Protein AF-A0A6B1YJ61-F1 (afdb_monomer)

pLDDT: mean 75.68, std 17.27, range [42.59, 95.38]

Foldseek 3Di:
DDKDWDWDADPVVRDIDIDIDDDPDPVRVVVVCCVVPPCPCVVVVVVPPPPPPPPPPPD

Organism: Pseudomonas aeruginosa (NCBI:txid287)

Solvent-accessible surface area (backbone atoms only — not comparable to full-atom values): 3880 Å² total; per-residue (Å²): 122,45,82,46,77,50,73,46,68,44,78,92,77,67,47,73,48,77,47,77,49,78,26,83,45,71,68,55,43,51,55,52,42,36,72,77,35,79,58,68,56,51,83,43,64,82,55,57,89,76,60,84,83,70,79,76,78,86,124

Nearest PDB structures (foldseek):
  2b9d-assembly2_B-3  TM=5.490E-01  e=3.113E+00  Human papillomavirus type 1a
  5obv-assembly1_A  TM=4.034E-01  e=3.333E+00  Mycoplasmoides genitalium G37
  4v77-assembly1_BX  TM=3.554E-01  e=5.761E+00  Escherichia coli K-12
  8oou-assembly1_A  TM=3.292E-01  e=9.298E+00  Respiratory syncytial virus

Radius of gyration: 12.74 Å; Cα contacts (8 Å, |Δi|>4): 55; chains: 1; bounding box: 27×23×30 Å

Mean predicted aligned error: 9.44 Å

Secondary structure (DSSP, 8-state):
-EEEEEEEEETTTTEEEEEEEEESSHHHHHHHHHHHSTTTTHHHHTTTTT-TT------

Sequence (59 aa):
MRTYILSMTILHTQQKTIFRCEATTFSEAIDKAEKAHPGFFAVLINSLPREQNNATVNR

Structure (mmCIF, N/CA/C/O backbone):
data_AF-A0A6B1YJ61-F1
#
_entry.id   AF-A0A6B1YJ61-F1
#
loop_
_atom_site.group_PDB
_atom_site.id
_atom_site.type_symbol
_atom_site.label_atom_id
_atom_site.label_alt_id
_atom_site.label_comp_id
_atom_site.label_asym_id
_atom_site.label_entity_id
_atom_site.label_seq_id
_atom_site.pdbx_PDB_ins_code
_atom_site.Cartn_x
_atom_site.Cartn_y
_atom_site.Cartn_z
_atom_site.occupancy
_atom_site.B_iso_or_equiv
_atom_site.auth_seq_id
_atom_site.auth_comp_id
_atom_site.auth_asym_id
_atom_site.auth_atom_id
_atom_site.pdbx_PDB_model_num
ATOM 1 N N . MET A 1 1 ? -8.986 8.619 12.755 1.00 80.69 1 MET A N 1
ATOM 2 C CA . MET A 1 1 ? -8.750 8.390 11.313 1.00 80.69 1 MET A CA 1
ATOM 3 C C . MET A 1 1 ? -7.665 9.332 10.838 1.00 80.69 1 MET A C 1
ATOM 5 O O . MET A 1 1 ? -7.641 10.473 11.287 1.00 80.69 1 MET A O 1
ATOM 9 N N . ARG A 1 2 ? -6.751 8.859 9.992 1.00 89.69 2 ARG A N 1
ATOM 10 C CA . ARG A 1 2 ? -5.705 9.675 9.366 1.00 89.69 2 ARG A CA 1
ATOM 11 C C . ARG A 1 2 ? -5.670 9.365 7.874 1.00 89.69 2 ARG A C 1
ATOM 13 O O . ARG A 1 2 ? -5.941 8.236 7.467 1.00 89.69 2 ARG A O 1
ATOM 20 N N . THR A 1 3 ? -5.328 10.359 7.066 1.00 93.88 3 THR A N 1
ATOM 21 C CA . THR A 1 3 ? -5.027 10.142 5.652 1.00 93.88 3 THR A CA 1
ATOM 22 C C . THR A 1 3 ? -3.595 9.639 5.523 1.00 93.88 3 THR A C 1
ATOM 24 O O . THR A 1 3 ? -2.664 10.282 6.003 1.00 93.88 3 THR A O 1
ATOM 27 N N . TYR A 1 4 ? -3.426 8.508 4.849 1.00 91.75 4 TYR A N 1
ATOM 28 C CA . TYR A 1 4 ? -2.136 7.938 4.493 1.00 91.75 4 TYR A CA 1
ATOM 29 C C . TYR A 1 4 ? -1.894 8.120 2.997 1.00 91.75 4 TYR A C 1
ATOM 31 O O . TYR A 1 4 ? -2.802 7.948 2.180 1.00 91.75 4 TYR A O 1
ATOM 39 N N . ILE A 1 5 ? -0.656 8.467 2.652 1.00 92.19 5 ILE A N 1
ATOM 40 C CA . ILE A 1 5 ? -0.168 8.522 1.276 1.00 92.19 5 ILE A CA 1
ATOM 41 C C . ILE A 1 5 ? 0.979 7.520 1.190 1.00 92.19 5 ILE A C 1
ATOM 43 O O . ILE A 1 5 ? 2.024 7.709 1.807 1.00 92.19 5 ILE A O 1
ATOM 47 N N . LEU A 1 6 ? 0.758 6.439 0.455 1.00 88.19 6 LEU A N 1
ATOM 48 C CA . LEU A 1 6 ? 1.718 5.375 0.207 1.00 88.19 6 LEU A CA 1
ATOM 49 C C . LEU A 1 6 ? 2.279 5.580 -1.196 1.00 88.19 6 LEU A C 1
ATOM 51 O O . LEU A 1 6 ? 1.522 5.638 -2.161 1.00 88.19 6 LEU A O 1
ATOM 55 N N . SER A 1 7 ? 3.594 5.721 -1.326 1.00 86.31 7 SER A N 1
ATOM 56 C CA . SER A 1 7 ? 4.247 5.868 -2.627 1.00 86.31 7 SER A CA 1
ATOM 57 C C . SER A 1 7 ? 5.312 4.803 -2.820 1.00 86.31 7 SER A C 1
ATOM 59 O O . SER A 1 7 ? 6.214 4.698 -1.990 1.00 86.31 7 SER A O 1
ATOM 61 N N . MET A 1 8 ? 5.247 4.078 -3.933 1.00 84.69 8 MET A N 1
ATOM 62 C CA . MET A 1 8 ? 6.301 3.171 -4.369 1.00 84.69 8 MET A CA 1
ATOM 63 C C . MET A 1 8 ? 6.951 3.718 -5.636 1.00 84.69 8 MET A C 1
ATOM 65 O O . MET A 1 8 ? 6.258 4.095 -6.579 1.00 84.69 8 MET A O 1
ATOM 69 N N . THR A 1 9 ? 8.281 3.731 -5.658 1.00 82.88 9 THR A N 1
ATOM 70 C CA . THR A 1 9 ? 9.069 4.110 -6.833 1.00 82.88 9 THR A CA 1
ATOM 71 C C . THR A 1 9 ? 10.004 2.964 -7.186 1.00 82.88 9 THR A C 1
ATOM 73 O O . THR A 1 9 ? 10.845 2.578 -6.377 1.00 82.88 9 THR A O 1
ATOM 76 N N . ILE A 1 10 ? 9.884 2.432 -8.397 1.00 79.94 10 ILE A N 1
ATOM 77 C CA . ILE A 1 10 ? 10.801 1.430 -8.937 1.00 79.94 10 ILE A CA 1
ATOM 78 C C . ILE A 1 10 ? 11.940 2.187 -9.618 1.00 79.94 10 ILE A C 1
ATOM 80 O O . ILE A 1 10 ? 11.764 2.731 -10.703 1.00 79.94 10 ILE A O 1
ATOM 84 N N . LEU A 1 11 ? 13.113 2.244 -8.984 1.00 79.62 11 LEU A N 1
ATOM 85 C CA . LEU A 1 11 ? 14.234 3.073 -9.456 1.00 79.62 11 LEU A CA 1
ATOM 86 C C . LEU A 1 11 ? 14.737 2.678 -10.852 1.00 79.62 11 LEU A C 1
ATOM 88 O O . LEU A 1 11 ? 15.046 3.550 -11.656 1.00 79.62 11 LEU A O 1
ATOM 92 N N . HIS A 1 12 ? 14.768 1.378 -11.160 1.00 78.19 12 HIS A N 1
ATOM 93 C CA . HIS A 1 12 ? 15.239 0.871 -12.452 1.00 78.19 12 HIS A CA 1
ATOM 94 C C . HIS A 1 12 ? 14.345 1.302 -13.627 1.00 78.19 12 HIS A C 1
ATOM 96 O O . HIS A 1 12 ? 14.838 1.584 -14.713 1.00 78.19 12 HIS A O 1
ATOM 102 N N . THR A 1 13 ? 13.027 1.352 -13.422 1.00 83.50 13 THR A N 1
ATOM 103 C CA . THR A 1 13 ? 12.053 1.703 -14.471 1.00 83.50 13 THR A CA 1
ATOM 104 C C . THR A 1 13 ? 11.523 3.127 -14.339 1.00 83.50 13 THR A C 1
ATOM 106 O O . THR A 1 13 ? 10.725 3.558 -15.166 1.00 83.50 13 THR A O 1
ATOM 109 N N . GLN A 1 14 ? 11.921 3.840 -13.281 1.00 80.75 14 GLN A N 1
ATOM 110 C CA . GLN A 1 14 ? 11.375 5.132 -12.852 1.00 80.75 14 GLN A CA 1
ATOM 111 C C . GLN A 1 14 ? 9.848 5.141 -12.660 1.00 80.75 14 GLN A C 1
ATOM 113 O O . GLN A 1 14 ? 9.232 6.204 -12.570 1.00 80.75 14 GLN A O 1
ATOM 118 N N . GLN A 1 15 ? 9.211 3.971 -12.566 1.00 80.12 15 GLN A N 1
ATOM 119 C CA . GLN A 1 15 ? 7.773 3.887 -12.348 1.00 80.12 15 GLN A CA 1
ATOM 120 C C . GLN A 1 15 ? 7.438 4.322 -10.928 1.00 80.12 15 GLN A C 1
ATOM 122 O O . GLN A 1 15 ? 8.021 3.827 -9.964 1.00 80.12 15 GLN A O 1
ATOM 127 N N . LYS A 1 16 ? 6.468 5.225 -10.802 1.00 84.69 16 LYS A N 1
ATOM 128 C CA . LYS A 1 16 ? 5.972 5.723 -9.522 1.00 84.69 16 LYS A CA 1
ATOM 129 C C . LYS A 1 16 ? 4.488 5.418 -9.395 1.00 84.69 16 LYS A C 1
ATOM 131 O O . LYS A 1 16 ? 3.698 5.845 -10.231 1.00 84.69 16 LYS A O 1
ATOM 136 N N . THR A 1 17 ? 4.115 4.760 -8.307 1.00 83.75 17 THR A N 1
ATOM 137 C CA . THR A 1 17 ? 2.719 4.505 -7.947 1.00 83.75 17 THR A CA 1
ATOM 138 C C . THR A 1 17 ? 2.427 5.191 -6.625 1.00 83.75 17 THR A C 1
ATOM 140 O O . THR A 1 17 ? 3.202 5.075 -5.676 1.00 83.75 17 THR A O 1
ATOM 143 N N . ILE A 1 18 ? 1.329 5.941 -6.562 1.00 88.75 18 ILE A N 1
ATOM 144 C CA . ILE A 1 18 ? 0.886 6.634 -5.352 1.00 88.75 18 ILE A CA 1
ATOM 145 C C . ILE A 1 18 ? -0.517 6.145 -5.025 1.00 88.75 18 ILE A C 1
ATOM 147 O O . ILE A 1 18 ? -1.402 6.187 -5.873 1.00 88.75 18 ILE A O 1
ATOM 151 N N . PHE A 1 19 ? -0.719 5.734 -3.783 1.00 89.62 19 PHE A N 1
ATOM 152 C CA . PHE A 1 19 ? -2.005 5.341 -3.245 1.00 89.62 19 PHE A CA 1
ATOM 153 C C . PHE A 1 19 ? -2.342 6.207 -2.034 1.00 89.62 19 PHE A C 1
ATOM 155 O O . PHE A 1 19 ? -1.539 6.362 -1.115 1.00 89.62 19 PHE A O 1
ATOM 162 N N . ARG A 1 20 ? -3.540 6.791 -2.031 1.00 92.81 20 ARG A N 1
ATOM 163 C CA . ARG A 1 20 ? -4.038 7.622 -0.933 1.00 92.81 20 ARG A CA 1
ATOM 164 C C . ARG A 1 20 ? -5.285 6.975 -0.353 1.00 92.81 20 ARG A C 1
ATOM 166 O O . ARG A 1 20 ? -6.233 6.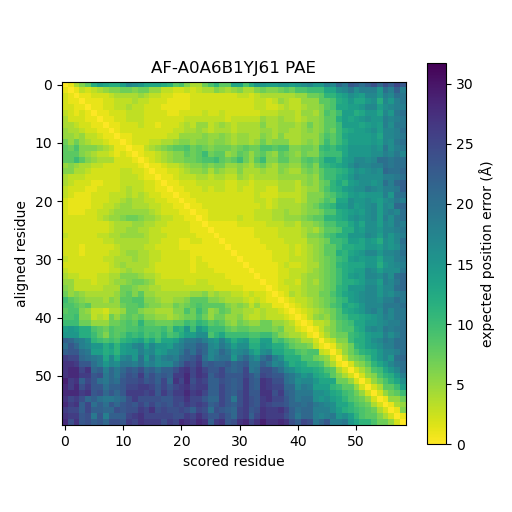720 -1.086 1.00 92.81 20 ARG A O 1
ATOM 173 N N . CYS A 1 21 ? -5.305 6.765 0.958 1.00 92.31 21 CYS A N 1
ATOM 174 C CA . CYS A 1 21 ? -6.486 6.252 1.645 1.00 92.31 21 CYS A CA 1
ATOM 175 C C . CYS A 1 21 ? -6.622 6.822 3.055 1.00 92.31 21 CYS A C 1
ATOM 177 O O . CYS A 1 21 ? -5.676 7.365 3.627 1.00 92.31 21 CYS A O 1
ATOM 179 N N . GLU A 1 22 ? -7.812 6.688 3.626 1.00 95.38 22 GLU A N 1
ATOM 180 C CA . GLU A 1 22 ? -8.029 6.906 5.051 1.00 95.38 22 GLU A CA 1
A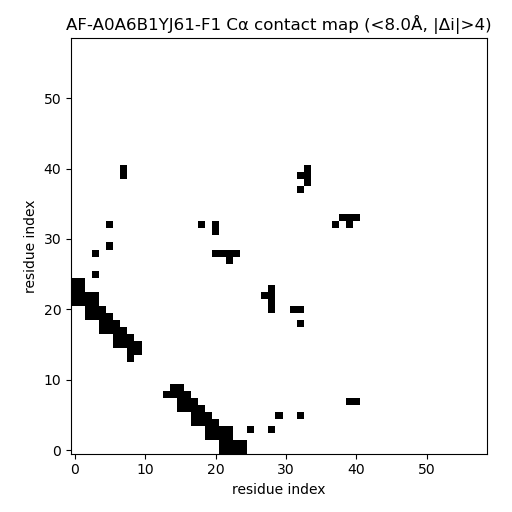TOM 181 C C . GLU A 1 22 ? -7.914 5.579 5.791 1.00 95.38 22 GLU A C 1
ATOM 183 O O . GLU A 1 22 ? -8.507 4.576 5.385 1.00 95.38 22 GLU A O 1
ATOM 188 N N . ALA A 1 23 ? -7.159 5.573 6.884 1.00 92.56 23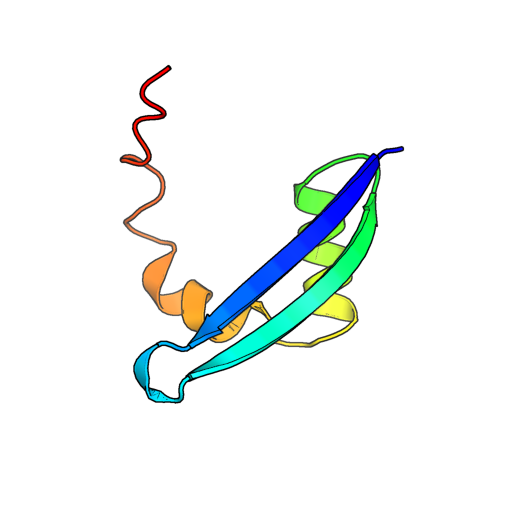 ALA A N 1
ATOM 189 C CA . ALA A 1 23 ? -6.995 4.410 7.741 1.00 92.56 23 ALA A CA 1
ATOM 190 C C . ALA A 1 23 ? -6.824 4.835 9.203 1.00 92.56 23 ALA A C 1
ATOM 192 O O . ALA A 1 23 ? -6.523 5.991 9.528 1.00 92.56 23 ALA A O 1
ATOM 193 N N . THR A 1 24 ? -7.052 3.895 10.108 1.00 92.50 24 THR A N 1
ATOM 194 C CA . THR A 1 24 ? -6.869 4.082 11.550 1.00 92.50 24 THR A CA 1
ATOM 195 C C . THR A 1 24 ? -5.427 3.797 11.953 1.00 92.50 24 THR A C 1
ATOM 197 O O . THR A 1 24 ? -4.903 4.439 12.862 1.00 92.50 24 THR A O 1
ATOM 200 N N . THR A 1 25 ? -4.776 2.873 11.242 1.00 90.50 25 THR A N 1
ATOM 201 C CA . THR A 1 25 ? -3.382 2.468 11.452 1.00 90.50 25 THR A CA 1
ATOM 202 C C . THR A 1 25 ? -2.618 2.411 10.129 1.00 90.50 25 THR A C 1
ATOM 204 O O . THR A 1 25 ? -3.214 2.373 9.053 1.00 90.50 25 THR A O 1
ATOM 207 N N . PHE A 1 26 ? -1.285 2.382 10.207 1.00 84.25 26 PHE A N 1
ATOM 208 C CA . PHE A 1 26 ? -0.440 2.190 9.028 1.00 84.25 26 PHE A CA 1
ATOM 209 C C . PHE A 1 26 ? -0.652 0.807 8.396 1.00 84.25 26 PHE A C 1
ATOM 211 O O . PHE A 1 26 ? -0.804 0.724 7.183 1.00 84.25 26 PHE A O 1
ATOM 218 N N . SER A 1 27 ? -0.747 -0.255 9.203 1.00 87.69 27 SER A N 1
ATOM 219 C CA . SER A 1 27 ? -1.005 -1.616 8.709 1.00 87.69 27 SER A CA 1
ATOM 220 C C . SER A 1 27 ? -2.315 -1.702 7.927 1.00 87.69 27 SER A C 1
ATOM 222 O O . SER A 1 27 ? -2.353 -2.266 6.842 1.00 87.69 27 SER A O 1
ATOM 224 N N . GLU A 1 28 ? -3.369 -1.044 8.412 1.00 90.56 28 GLU A N 1
ATOM 225 C CA . GLU A 1 28 ? -4.644 -0.979 7.693 1.00 90.56 28 GLU A CA 1
ATOM 226 C C . GLU A 1 28 ? -4.517 -0.224 6.352 1.00 90.56 28 GLU A C 1
ATOM 228 O O . GLU A 1 28 ? -5.170 -0.585 5.373 1.00 90.56 28 GLU A O 1
ATOM 233 N N . ALA A 1 29 ? -3.666 0.807 6.271 1.00 90.44 29 ALA A N 1
ATOM 234 C CA . ALA A 1 29 ? -3.385 1.497 5.011 1.00 90.44 29 ALA A CA 1
ATOM 235 C C . ALA A 1 29 ? -2.642 0.594 4.008 1.00 90.44 29 ALA A C 1
ATOM 237 O O . ALA A 1 29 ? -2.943 0.646 2.815 1.00 90.44 29 ALA A O 1
ATOM 238 N N . ILE A 1 30 ? -1.714 -0.245 4.486 1.00 88.50 30 ILE A N 1
ATOM 239 C CA . ILE A 1 30 ? -1.005 -1.250 3.675 1.00 88.50 30 ILE A CA 1
ATOM 240 C C . ILE A 1 30 ? -1.989 -2.289 3.129 1.00 88.50 30 ILE A C 1
ATOM 242 O O . ILE A 1 30 ? -2.017 -2.514 1.921 1.00 88.50 30 ILE A O 1
ATOM 246 N N . ASP A 1 31 ? -2.858 -2.843 3.978 1.00 89.56 31 ASP A N 1
ATOM 247 C CA . ASP A 1 31 ? -3.875 -3.815 3.557 1.00 89.56 31 ASP A CA 1
ATOM 248 C C . ASP A 1 31 ? -4.830 -3.225 2.508 1.00 89.56 31 ASP A C 1
ATOM 250 O O . ASP A 1 31 ? -5.227 -3.897 1.553 1.00 89.56 31 ASP A O 1
ATOM 254 N N . LYS A 1 32 ? -5.203 -1.948 2.668 1.00 91.12 32 LYS A N 1
ATOM 255 C CA . LYS A 1 32 ? -6.024 -1.216 1.692 1.00 91.12 32 LYS 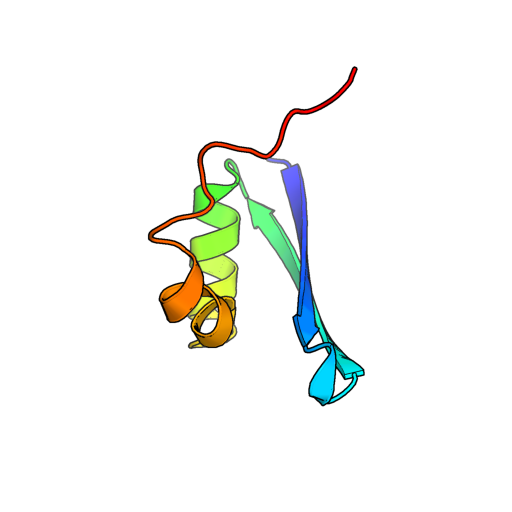A CA 1
ATOM 256 C C . LYS A 1 32 ? -5.297 -1.023 0.362 1.00 91.12 32 LYS A C 1
ATOM 258 O O . LYS A 1 32 ? -5.928 -1.172 -0.683 1.00 91.12 32 LYS A O 1
ATOM 263 N N . ALA A 1 33 ? -4.001 -0.722 0.393 1.00 89.25 33 ALA A N 1
ATOM 264 C CA . ALA A 1 33 ? -3.192 -0.578 -0.812 1.00 89.25 33 ALA A CA 1
ATOM 265 C C . ALA A 1 33 ? -3.021 -1.910 -1.558 1.00 89.25 33 ALA A C 1
ATOM 267 O O . ALA A 1 33 ? -3.220 -1.935 -2.767 1.00 89.25 33 ALA A O 1
ATOM 268 N N . GLU A 1 34 ? -2.752 -3.015 -0.856 1.00 87.00 34 GLU A N 1
ATOM 269 C CA . GLU A 1 34 ? -2.648 -4.353 -1.466 1.00 87.00 34 GLU A CA 1
ATOM 270 C C . GLU A 1 34 ? -3.970 -4.828 -2.074 1.00 87.00 34 GLU A C 1
ATOM 272 O O . GLU A 1 34 ? -3.991 -5.403 -3.159 1.00 87.00 34 GLU A O 1
ATOM 277 N N . LYS A 1 35 ? -5.107 -4.550 -1.425 1.00 87.88 35 LYS A N 1
ATOM 278 C CA . LYS A 1 35 ? -6.422 -4.883 -1.997 1.00 87.88 35 LYS A CA 1
ATOM 279 C C . LYS A 1 35 ? -6.745 -4.068 -3.249 1.00 87.88 35 LYS A C 1
ATOM 281 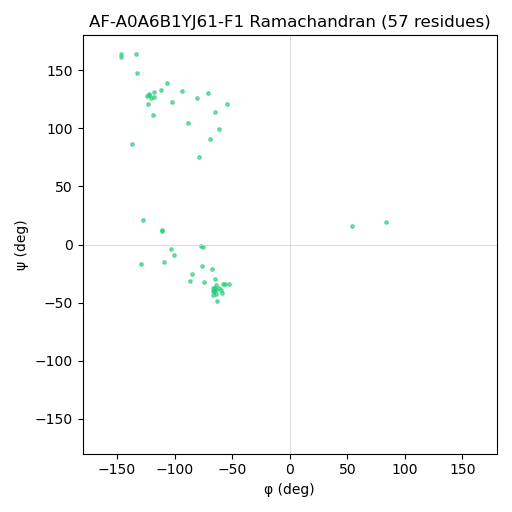O O . LYS A 1 35 ? -7.340 -4.605 -4.179 1.00 87.88 35 LYS A O 1
ATOM 286 N N . ALA A 1 36 ? -6.399 -2.779 -3.264 1.00 86.44 36 ALA A N 1
ATOM 287 C CA . ALA A 1 36 ? -6.652 -1.898 -4.405 1.00 86.44 36 ALA A CA 1
ATOM 288 C C . ALA A 1 36 ? -5.690 -2.161 -5.574 1.00 86.44 36 ALA A C 1
ATOM 290 O O . ALA A 1 36 ? -6.060 -2.017 -6.738 1.00 86.44 36 ALA A O 1
ATOM 291 N N . HIS A 1 37 ? -4.462 -2.559 -5.255 1.00 82.94 37 HIS A N 1
ATOM 292 C CA . HIS A 1 37 ? -3.396 -2.825 -6.204 1.00 82.94 37 HIS A CA 1
ATOM 293 C C . HIS A 1 37 ? -2.680 -4.114 -5.782 1.00 82.94 37 HIS A C 1
ATOM 295 O O . HIS A 1 37 ? -1.686 -4.045 -5.062 1.00 82.94 37 HIS A O 1
ATOM 301 N N . PRO A 1 38 ? -3.167 -5.293 -6.203 1.00 80.81 38 PRO A N 1
ATOM 302 C CA . PRO A 1 38 ? -2.526 -6.557 -5.860 1.00 80.81 38 PRO A CA 1
ATOM 303 C C . PRO A 1 38 ? -1.051 -6.549 -6.261 1.00 80.81 38 PRO A C 1
ATOM 305 O O . PRO A 1 38 ? -0.719 -6.354 -7.432 1.00 80.81 38 PRO A O 1
ATOM 308 N N . GLY A 1 39 ? -0.164 -6.732 -5.284 1.00 75.81 39 GLY A N 1
ATOM 309 C CA . GLY A 1 39 ? 1.276 -6.661 -5.496 1.00 75.81 39 GLY A CA 1
ATOM 310 C C . GLY A 1 39 ? 1.852 -5.246 -5.460 1.00 75.81 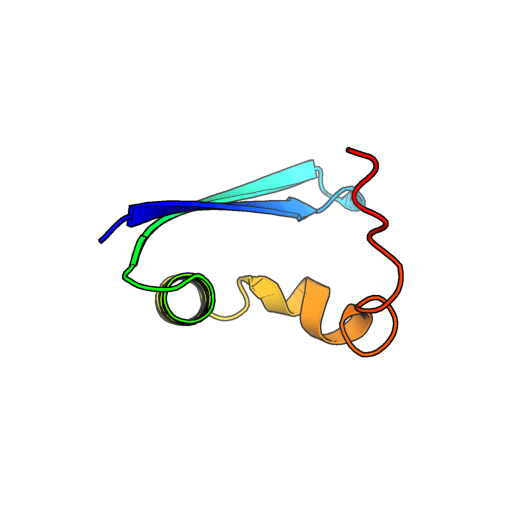39 GLY A C 1
ATOM 311 O O . GLY A 1 39 ? 2.976 -5.042 -5.925 1.00 75.81 39 GLY A O 1
ATOM 312 N N . PHE A 1 40 ? 1.137 -4.282 -4.869 1.00 76.1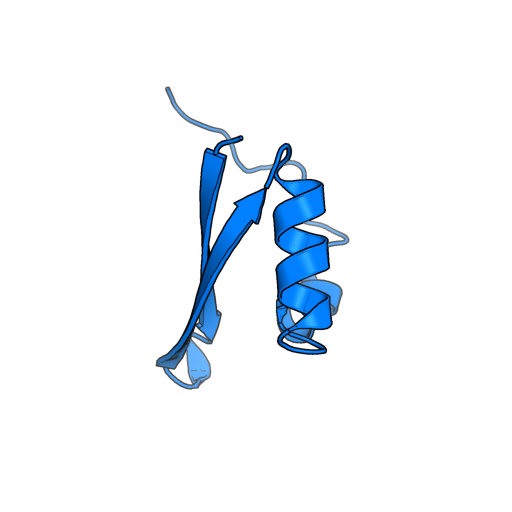2 40 PHE A N 1
ATOM 313 C CA . PHE A 1 40 ? 1.641 -2.929 -4.619 1.00 76.12 40 PHE A CA 1
ATOM 314 C C . PHE A 1 40 ? 2.972 -2.950 -3.872 1.00 76.12 40 PHE A C 1
ATOM 316 O O . PHE A 1 40 ? 3.825 -2.116 -4.144 1.00 76.12 40 PHE A O 1
ATOM 323 N N . PHE A 1 41 ? 3.181 -3.914 -2.975 1.00 74.56 41 PHE A N 1
ATOM 324 C CA . PHE A 1 41 ? 4.447 -4.132 -2.285 1.00 74.56 41 PHE A CA 1
ATOM 325 C C . PHE A 1 41 ? 5.142 -5.427 -2.727 1.00 74.56 41 PHE A C 1
ATOM 327 O O . PHE A 1 41 ? 6.131 -5.809 -2.111 1.00 74.56 41 PHE A O 1
ATOM 334 N N . ALA A 1 42 ? 4.715 -6.099 -3.806 1.00 72.00 42 ALA A N 1
ATOM 335 C CA . ALA A 1 42 ? 5.316 -7.368 -4.249 1.00 72.00 42 ALA A CA 1
ATOM 336 C C . ALA A 1 42 ? 6.818 -7.252 -4.551 1.00 72.00 42 ALA A C 1
ATOM 338 O O . ALA A 1 42 ? 7.582 -8.173 -4.269 1.00 72.00 42 ALA A O 1
ATOM 339 N N . VAL A 1 43 ? 7.256 -6.094 -5.057 1.00 65.69 43 VAL A N 1
ATOM 340 C CA . VAL A 1 43 ? 8.682 -5.788 -5.278 1.00 65.69 43 VAL A CA 1
ATOM 341 C C . VAL A 1 43 ? 9.454 -5.734 -3.953 1.00 65.69 43 VAL A C 1
ATOM 343 O O . VAL A 1 43 ? 10.631 -6.079 -3.909 1.00 65.69 43 VAL A O 1
ATOM 346 N N . LEU A 1 44 ? 8.781 -5.347 -2.868 1.00 64.12 44 LEU A N 1
ATOM 347 C CA . LEU A 1 44 ? 9.338 -5.295 -1.522 1.00 64.12 44 LEU A CA 1
ATOM 348 C C . LEU A 1 44 ? 9.253 -6.648 -0.798 1.00 64.12 44 LEU A C 1
ATOM 350 O O . LEU A 1 44 ? 10.089 -6.913 0.051 1.00 64.12 44 LEU A O 1
ATOM 354 N N . ILE A 1 45 ? 8.325 -7.554 -1.133 1.00 60.34 45 ILE A N 1
ATOM 355 C CA . ILE A 1 45 ? 8.196 -8.867 -0.455 1.00 60.34 45 ILE A CA 1
ATOM 356 C C . ILE A 1 45 ? 9.508 -9.673 -0.502 1.00 60.34 45 ILE A C 1
ATOM 358 O O . ILE A 1 45 ? 9.860 -10.329 0.478 1.00 60.34 45 ILE A O 1
ATOM 362 N N . ASN A 1 46 ? 10.282 -9.558 -1.586 1.00 54.12 46 ASN A N 1
ATOM 363 C CA . ASN A 1 46 ? 11.595 -10.205 -1.702 1.00 54.12 46 ASN A CA 1
ATOM 364 C C . ASN A 1 46 ? 12.717 -9.505 -0.903 1.00 54.12 46 ASN A C 1
ATOM 366 O O .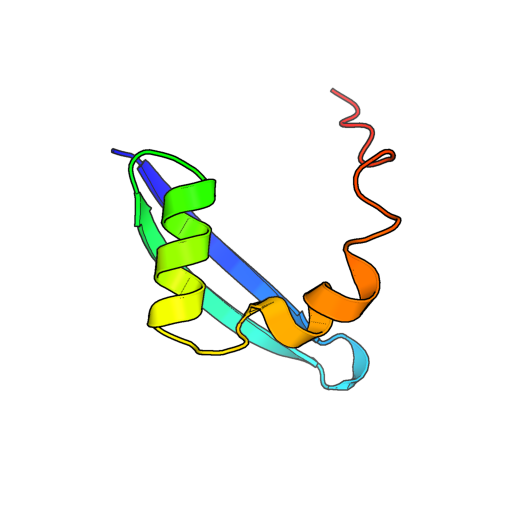 ASN A 1 46 ? 13.746 -10.125 -0.643 1.00 54.12 46 ASN A O 1
ATOM 370 N N . SER A 1 47 ? 12.551 -8.238 -0.508 1.00 52.94 47 SER A N 1
ATOM 371 C CA . SER A 1 47 ? 13.549 -7.437 0.228 1.00 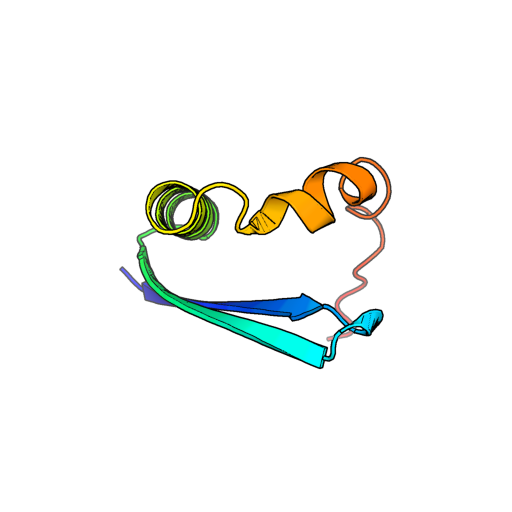52.94 47 SER A CA 1
ATOM 372 C C . SER A 1 47 ? 13.180 -7.156 1.693 1.00 52.94 47 SER A C 1
ATOM 374 O O . SER A 1 47 ? 14.045 -6.829 2.506 1.00 52.94 47 SER A O 1
ATOM 376 N N . LEU A 1 48 ? 11.921 -7.359 2.077 1.00 53.78 48 LEU A N 1
ATOM 377 C CA . LEU A 1 48 ? 11.410 -7.154 3.430 1.00 53.78 48 LEU A CA 1
ATOM 378 C C . LEU A 1 48 ? 11.942 -8.114 4.520 1.00 53.78 48 LEU A C 1
ATOM 380 O O . LEU A 1 48 ? 11.911 -7.691 5.676 1.00 53.78 48 LEU A O 1
ATOM 384 N N . PRO A 1 49 ? 12.488 -9.330 4.266 1.00 46.44 49 PRO A N 1
ATOM 385 C CA . PRO A 1 49 ? 12.923 -10.191 5.372 1.00 46.44 49 PRO A CA 1
ATOM 386 C C . PRO A 1 49 ? 14.258 -9.794 6.028 1.00 46.44 49 PRO A C 1
ATOM 388 O O . PRO A 1 49 ? 14.684 -10.479 6.956 1.00 46.44 49 PRO A O 1
ATOM 391 N N . ARG A 1 50 ? 14.958 -8.740 5.573 1.00 48.12 50 ARG A N 1
ATOM 392 C CA . ARG A 1 50 ? 16.293 -8.389 6.112 1.00 48.12 50 ARG A CA 1
ATOM 393 C C . ARG A 1 50 ? 16.507 -6.939 6.542 1.00 48.12 50 ARG A C 1
ATOM 395 O O . ARG A 1 50 ? 17.433 -6.699 7.310 1.00 48.12 50 ARG A O 1
ATOM 402 N N . GLU A 1 51 ? 15.671 -5.990 6.126 1.00 47.78 51 GLU A N 1
ATOM 403 C CA . GLU A 1 51 ? 15.955 -4.555 6.323 1.00 47.78 51 GLU A CA 1
ATOM 404 C C . GLU A 1 51 ? 15.041 -3.826 7.322 1.00 47.78 51 GLU A C 1
ATOM 406 O O . GLU A 1 51 ? 15.096 -2.604 7.431 1.00 47.78 51 GLU A O 1
ATOM 411 N N . GLN A 1 52 ? 14.243 -4.532 8.128 1.00 49.44 52 GLN A N 1
ATOM 412 C CA . GLN A 1 52 ? 13.413 -3.867 9.146 1.00 49.44 52 GLN A CA 1
ATOM 413 C C . GLN A 1 52 ? 14.172 -3.377 10.399 1.00 49.44 52 GLN A C 1
ATOM 415 O O . GLN A 1 52 ? 13.554 -2.742 11.246 1.00 49.44 52 GLN A O 1
ATOM 420 N N . ASN A 1 53 ? 15.490 -3.599 10.528 1.00 45.00 53 ASN A N 1
ATOM 421 C CA . ASN A 1 53 ? 16.238 -3.209 11.738 1.00 45.00 53 ASN A CA 1
ATOM 422 C C . ASN A 1 53 ? 17.058 -1.909 11.655 1.00 45.00 53 ASN A C 1
ATOM 424 O O . ASN A 1 53 ? 17.527 -1.460 12.693 1.00 45.00 53 ASN A O 1
ATOM 428 N N . ASN A 1 54 ? 17.224 -1.270 10.488 1.00 43.81 54 ASN A N 1
ATOM 429 C CA . ASN A 1 54 ? 18.219 -0.187 10.342 1.00 43.81 54 ASN A CA 1
ATOM 430 C C . ASN A 1 54 ? 17.694 1.139 9.769 1.00 43.81 54 ASN A C 1
ATOM 432 O O . ASN A 1 54 ? 18.485 1.960 9.305 1.00 43.81 54 ASN A O 1
ATOM 436 N N . ALA A 1 55 ? 16.393 1.420 9.835 1.00 48.59 55 ALA A N 1
ATOM 437 C CA . ALA A 1 55 ? 15.938 2.799 9.659 1.00 48.59 55 ALA A CA 1
ATOM 438 C C . ALA A 1 55 ? 16.160 3.571 10.970 1.00 48.59 55 ALA A C 1
ATOM 440 O O . ALA A 1 55 ? 15.223 3.817 11.729 1.00 48.59 55 ALA A O 1
ATOM 441 N N . THR A 1 56 ? 17.414 3.925 11.262 1.00 44.25 56 THR A N 1
ATOM 442 C CA . THR A 1 56 ? 17.742 4.882 12.322 1.00 44.25 56 THR A CA 1
ATOM 443 C C . THR A 1 56 ? 17.094 6.210 11.951 1.00 44.25 56 THR A C 1
ATOM 445 O O . THR A 1 56 ? 17.590 6.949 11.101 1.00 44.25 56 THR A O 1
ATOM 448 N N . VAL A 1 57 ? 15.944 6.502 12.557 1.00 44.66 57 VAL A N 1
ATOM 449 C CA . VAL A 1 57 ? 15.329 7.827 12.501 1.00 44.66 57 VAL A CA 1
ATOM 450 C C . VAL A 1 57 ? 16.234 8.748 13.312 1.00 44.66 57 VAL A C 1
ATOM 452 O O . VAL A 1 57 ? 16.097 8.843 14.529 1.00 44.66 57 VAL A O 1
ATOM 455 N N . ASN A 1 58 ? 17.205 9.381 12.652 1.00 42.59 58 ASN A N 1
ATOM 456 C CA . ASN A 1 58 ? 17.911 10.507 13.250 1.00 42.59 58 ASN A CA 1
ATOM 457 C C . ASN A 1 58 ? 16.889 11.632 13.436 1.00 42.59 58 ASN A C 1
ATOM 459 O O . ASN A 1 58 ? 16.304 12.118 12.465 1.00 42.59 58 ASN A O 1
ATOM 463 N N . ARG A 1 59 ? 16.626 11.945 14.702 1.00 43.38 59 ARG A N 1
ATOM 464 C CA . ARG A 1 59 ? 15.729 13.002 15.157 1.00 43.38 59 ARG A CA 1
ATOM 465 C C . ARG A 1 59 ? 16.502 14.293 15.368 1.00 43.38 59 ARG A C 1
ATOM 467 O O . ARG A 1 59 ? 17.674 14.193 15.792 1.00 43.38 59 ARG A O 1
#